Protein AF-M4DZM8-F1 (afdb_monomer_lite)

Radius of gyration: 40.43 Å; chains: 1; bounding box: 81×50×129 Å

Organism: Brassica campestris (NCBI:txid3711)

Foldseek 3Di:
DDDDPPDPDPPPDDPPPPPPCPPVNVVVVVVVVVVVVVVVVPPPDDDPPPPDDDDDDDDDDDDDDDDDDDDDDDDDDDPPPVPVVVVVVVVVVVVVVVVVVVVVVVVVVVVVVVVVVVVVVVVVVVVVVVVVVVVVVVVVVVVVVVVVVVVVVVVVVVVVVVVVVVVVVVVVVD

pLDDT: mean 73.98, std 23.17, range [33.47, 98.69]

Structure (mmCIF, N/CA/C/O backbone):
data_AF-M4DZM8-F1
#
_entry.id   AF-M4DZM8-F1
#
loop_
_atom_site.group_PDB
_atom_site.id
_atom_site.type_symbol
_atom_site.label_atom_id
_atom_site.label_alt_id
_atom_site.label_comp_id
_atom_site.label_asym_id
_atom_site.label_entity_id
_atom_site.label_seq_id
_atom_site.pdbx_PDB_ins_code
_atom_site.Cartn_x
_atom_site.Cartn_y
_atom_site.Cartn_z
_atom_site.occupancy
_atom_site.B_iso_or_equiv
_atom_site.auth_seq_id
_atom_site.auth_comp_id
_atom_site.auth_asym_id
_atom_site.auth_atom_id
_atom_site.pdbx_PDB_model_num
ATOM 1 N N . MET A 1 1 ? -20.071 36.847 35.115 1.00 39.41 1 MET A N 1
ATOM 2 C CA . MET A 1 1 ? -19.251 37.326 33.981 1.00 39.41 1 MET A CA 1
ATOM 3 C C . MET A 1 1 ? -19.107 36.186 32.987 1.00 39.41 1 MET A C 1
ATOM 5 O O . MET A 1 1 ? -18.785 35.084 33.404 1.00 39.41 1 MET A O 1
ATOM 9 N N . ARG A 1 2 ? -19.440 36.438 31.716 1.00 47.62 2 ARG A N 1
ATOM 10 C CA . ARG A 1 2 ? -19.266 35.512 30.587 1.00 47.62 2 ARG A CA 1
ATOM 11 C C . ARG A 1 2 ? -17.783 35.251 30.331 1.00 47.62 2 ARG A C 1
ATOM 13 O O . ARG A 1 2 ? -17.034 36.219 30.277 1.00 47.62 2 ARG A O 1
ATOM 20 N N . ILE A 1 3 ? -17.442 34.009 29.998 1.00 44.50 3 ILE A N 1
ATOM 21 C CA . ILE A 1 3 ? -16.636 33.721 28.805 1.00 44.50 3 ILE A CA 1
ATOM 22 C C . ILE A 1 3 ? -17.020 32.340 28.271 1.00 44.50 3 ILE A C 1
ATOM 24 O O . ILE A 1 3 ? -16.652 31.305 28.812 1.00 44.50 3 ILE A O 1
ATOM 28 N N . VAL A 1 4 ? -17.829 32.377 27.214 1.00 56.09 4 VAL A N 1
ATOM 29 C CA . VAL A 1 4 ? -17.946 31.316 26.218 1.00 56.09 4 VAL A CA 1
ATOM 30 C C . VAL A 1 4 ? -16.683 31.422 25.367 1.00 56.09 4 VAL A C 1
ATOM 32 O O . VAL A 1 4 ? -16.453 32.465 24.760 1.00 56.09 4 VAL A O 1
ATOM 35 N N . LEU A 1 5 ? -15.869 30.371 25.342 1.00 51.47 5 LEU A N 1
ATOM 36 C CA . LEU A 1 5 ? -14.841 30.162 24.323 1.00 51.47 5 LEU A CA 1
ATOM 37 C C . LEU A 1 5 ? -15.090 28.788 23.707 1.00 51.47 5 LEU A C 1
ATOM 39 O O . LEU A 1 5 ? -14.365 27.822 23.924 1.00 51.47 5 LEU A O 1
ATOM 43 N N . GLU A 1 6 ? -16.191 28.714 22.966 1.00 53.41 6 GLU A N 1
ATOM 44 C CA . GLU A 1 6 ? -16.414 27.668 21.981 1.00 53.41 6 GLU A CA 1
ATOM 45 C C . GLU A 1 6 ? -15.402 27.915 20.857 1.00 53.41 6 GLU A C 1
ATOM 47 O O . GLU A 1 6 ? -15.494 28.884 20.104 1.00 53.41 6 GLU A O 1
ATOM 52 N N . SER A 1 7 ? -14.351 27.100 20.829 1.00 50.00 7 SER A N 1
ATOM 53 C CA . SER A 1 7 ? -13.383 27.120 19.736 1.00 50.00 7 SER A CA 1
ATOM 54 C C . SER A 1 7 ? -14.024 26.387 18.557 1.00 50.00 7 SER A C 1
ATOM 56 O O . SER A 1 7 ? -14.411 25.230 18.738 1.00 50.00 7 SER A O 1
ATOM 58 N N . PRO A 1 8 ? -14.162 27.000 17.367 1.00 55.56 8 PRO A N 1
ATOM 59 C CA . PRO A 1 8 ? -14.701 26.303 16.209 1.00 55.56 8 PRO A CA 1
ATOM 60 C C . PRO A 1 8 ? -13.800 25.109 15.898 1.00 55.56 8 PRO A C 1
ATOM 62 O O . PRO A 1 8 ? -12.588 25.274 15.740 1.00 55.56 8 PRO A O 1
ATOM 65 N N . CYS A 1 9 ? -14.374 23.906 15.822 1.00 49.12 9 CYS A N 1
ATOM 66 C CA . CYS A 1 9 ? -13.653 22.749 15.305 1.00 49.12 9 CYS A CA 1
ATOM 67 C C . CYS A 1 9 ? -13.040 23.119 13.943 1.00 49.12 9 CYS A C 1
ATOM 69 O O . CYS A 1 9 ? -13.743 23.704 13.109 1.00 49.12 9 CYS A O 1
ATOM 71 N N . PRO A 1 10 ? -11.756 22.806 13.691 1.00 46.62 10 PRO A N 1
ATOM 72 C CA . PRO A 1 10 ? -11.166 23.066 12.390 1.00 46.62 10 PRO A CA 1
ATOM 73 C C . PRO A 1 10 ? -11.984 22.338 11.312 1.00 46.62 10 PRO A C 1
ATOM 75 O O . PRO A 1 10 ? -12.426 21.206 11.547 1.00 46.62 10 PRO A O 1
ATOM 78 N N . PRO A 1 11 ? -12.207 22.955 10.135 1.00 47.94 11 PRO A N 1
ATOM 79 C CA . PRO A 1 11 ? -12.886 22.287 9.038 1.00 47.94 11 PRO A CA 1
ATOM 80 C C . PRO A 1 11 ? -12.162 20.976 8.743 1.00 47.94 11 PRO A C 1
ATOM 82 O O . PRO A 1 11 ? -10.936 20.957 8.632 1.00 47.94 11 PRO A O 1
ATOM 85 N N . SER A 1 12 ? -12.919 19.886 8.628 1.00 51.88 12 SER A N 1
ATOM 86 C CA . SER A 1 12 ? -12.436 18.596 8.135 1.00 51.88 12 SER A CA 1
ATOM 87 C C . SER A 1 12 ? -11.880 18.791 6.718 1.00 51.88 12 SER A C 1
ATOM 89 O O . SER A 1 12 ? -12.596 18.691 5.723 1.00 51.88 12 SER A O 1
ATOM 91 N N . TYR A 1 13 ? -10.598 19.143 6.627 1.00 44.16 13 TYR A N 1
ATOM 92 C CA . TYR A 1 13 ? -9.882 19.226 5.366 1.00 44.16 13 TYR A CA 1
ATOM 93 C C . TYR A 1 13 ? -9.652 17.801 4.866 1.00 44.16 13 TYR A C 1
ATOM 95 O O . TYR A 1 13 ? -9.043 16.973 5.540 1.00 44.16 13 TYR A O 1
ATOM 103 N N . TYR A 1 14 ? -10.191 17.546 3.674 1.00 44.59 14 TYR A N 1
ATOM 104 C CA . TYR A 1 14 ? -10.171 16.286 2.938 1.00 44.59 14 TYR A CA 1
ATOM 105 C C . TYR A 1 14 ? -10.949 15.136 3.584 1.00 44.59 14 TYR A C 1
ATOM 107 O O . TYR A 1 14 ? -10.444 14.034 3.793 1.00 44.59 14 TYR A O 1
ATOM 115 N N . ARG A 1 15 ? -12.271 15.325 3.694 1.00 38.34 15 ARG A N 1
ATOM 116 C CA . ARG A 1 15 ? -13.180 14.265 3.241 1.00 38.34 15 ARG A CA 1
ATOM 117 C C . ARG A 1 15 ? -12.819 14.008 1.776 1.00 38.34 15 ARG A C 1
ATOM 119 O O . ARG A 1 15 ? -13.280 14.734 0.896 1.00 38.34 15 ARG A O 1
ATOM 126 N N . ILE A 1 16 ? -11.921 13.052 1.521 1.00 43.03 16 ILE A N 1
ATOM 127 C CA . ILE A 1 16 ? -11.714 12.527 0.174 1.00 43.03 16 ILE A CA 1
ATOM 128 C C . ILE A 1 16 ? -13.112 12.149 -0.281 1.00 43.03 16 ILE A C 1
ATOM 130 O O . ILE A 1 16 ? -13.795 11.342 0.354 1.00 43.03 16 ILE A O 1
ATOM 134 N N . SER A 1 17 ? -13.584 12.877 -1.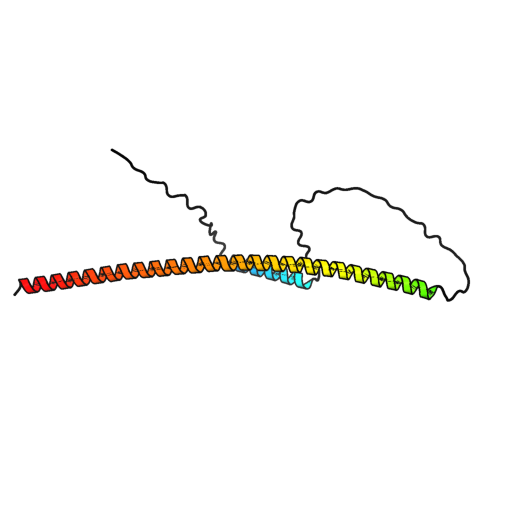285 1.00 44.16 17 SER A N 1
ATOM 135 C CA . SER A 1 17 ? -14.837 12.604 -1.946 1.00 44.16 17 SER A CA 1
ATOM 136 C C . SER A 1 17 ? -14.695 11.198 -2.502 1.00 44.16 17 SER A C 1
ATOM 138 O O . SER A 1 17 ? -14.133 11.004 -3.578 1.00 44.16 17 SER A O 1
ATOM 140 N N . ASN A 1 18 ? -15.149 10.212 -1.729 1.00 48.16 18 ASN A N 1
ATOM 141 C CA . ASN A 1 18 ? -15.465 8.883 -2.214 1.00 48.16 18 ASN A CA 1
ATOM 142 C C . ASN A 1 18 ? -16.654 9.071 -3.154 1.00 48.16 18 ASN A C 1
ATOM 144 O O . ASN A 1 18 ? -17.798 8.759 -2.823 1.00 48.16 18 ASN A O 1
ATOM 148 N N . LYS A 1 19 ? -16.393 9.659 -4.327 1.00 50.44 19 LYS A N 1
ATOM 149 C CA . LYS A 1 19 ? -17.251 9.442 -5.475 1.00 50.44 19 LYS A CA 1
ATOM 150 C C . LYS A 1 19 ? -17.300 7.926 -5.671 1.00 50.44 19 LYS A C 1
ATOM 152 O O . LYS A 1 19 ? -16.264 7.274 -5.521 1.00 50.44 19 LYS A O 1
ATOM 157 N N . PRO A 1 20 ? -18.474 7.362 -5.971 1.00 47.78 20 PRO A N 1
ATOM 158 C CA . PRO A 1 20 ? -18.679 5.928 -6.057 1.00 47.78 20 PRO A CA 1
ATOM 159 C C . PRO A 1 20 ? -18.119 5.417 -7.386 1.00 47.78 20 PRO A C 1
ATOM 161 O O . PRO A 1 20 ? -18.843 4.880 -8.216 1.00 47.78 20 PRO A O 1
ATOM 164 N N . TYR A 1 21 ? -16.824 5.600 -7.626 1.00 56.56 21 TYR A N 1
ATOM 165 C CA . TYR A 1 21 ? -16.133 4.749 -8.573 1.00 56.56 21 TYR A CA 1
ATOM 166 C C . TYR A 1 21 ? -15.973 3.428 -7.837 1.00 56.56 21 TYR A C 1
ATOM 168 O O . TYR A 1 21 ? -15.088 3.270 -6.998 1.00 56.56 21 TYR A O 1
ATOM 176 N N . GLY A 1 22 ? -16.950 2.538 -8.040 1.00 63.06 22 GLY A N 1
ATOM 177 C CA . GLY A 1 22 ? -16.950 1.209 -7.446 1.00 63.06 22 GLY A CA 1
ATOM 178 C C . GLY A 1 22 ? -15.596 0.553 -7.676 1.00 63.06 22 GLY A C 1
ATOM 179 O O . GLY A 1 22 ? -14.962 0.784 -8.706 1.00 63.06 22 GLY A O 1
ATOM 180 N N . PHE A 1 23 ? -15.144 -0.243 -6.713 1.00 70.06 23 PHE A N 1
ATOM 181 C CA . PHE A 1 23 ? -13.883 -0.976 -6.805 1.00 70.06 23 PHE A CA 1
ATOM 182 C C . PHE A 1 23 ? -13.741 -1.699 -8.159 1.00 70.06 23 PHE A C 1
ATOM 184 O O . PHE A 1 23 ? -12.673 -1.679 -8.761 1.00 70.06 23 PHE A O 1
ATOM 191 N N . ASP A 1 24 ? -14.853 -2.189 -8.708 1.00 74.31 24 ASP A N 1
ATOM 192 C CA . ASP A 1 24 ? -14.937 -2.804 -10.035 1.00 74.31 24 ASP A CA 1
ATOM 193 C C . ASP A 1 24 ? -14.581 -1.858 -11.192 1.00 74.31 24 ASP A C 1
ATOM 195 O O . ASP A 1 24 ? -13.966 -2.285 -12.164 1.00 74.31 24 ASP A O 1
ATOM 199 N N . SER A 1 25 ? -14.904 -0.566 -11.091 1.00 72.50 25 SER A N 1
ATOM 200 C CA . SER A 1 25 ? -14.507 0.458 -12.066 1.00 72.50 25 SER A CA 1
ATOM 201 C C . SER A 1 25 ? -12.997 0.676 -12.051 1.00 72.50 25 SER A C 1
ATOM 203 O O . SER A 1 25 ? -12.389 0.752 -13.114 1.00 72.50 25 SER A O 1
ATOM 205 N N . LEU A 1 26 ? -12.386 0.723 -10.863 1.00 76.75 26 LEU A N 1
ATOM 206 C CA . LEU A 1 26 ? -10.936 0.876 -10.712 1.00 76.75 26 LEU A CA 1
ATOM 207 C C 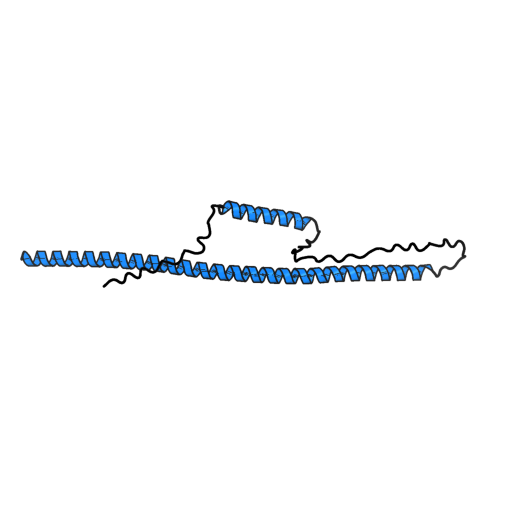. LEU A 1 26 ? -10.195 -0.376 -11.200 1.00 76.75 26 LEU A C 1
ATOM 209 O O . LEU A 1 26 ? -9.214 -0.287 -11.934 1.00 76.75 26 LEU A O 1
ATOM 213 N N . VAL A 1 27 ? -10.697 -1.558 -10.840 1.00 76.31 27 VAL A N 1
ATOM 214 C CA . VAL A 1 27 ? -10.166 -2.844 -11.305 1.00 76.31 27 VAL A CA 1
ATOM 215 C C . VAL A 1 27 ? -10.329 -2.980 -12.821 1.00 76.31 27 VAL A C 1
ATOM 217 O O . VAL A 1 27 ? -9.418 -3.459 -13.496 1.00 76.31 27 VAL A O 1
ATOM 220 N N . SER A 1 28 ? -11.449 -2.528 -13.387 1.00 74.19 28 SER A N 1
ATOM 221 C CA . SER A 1 28 ? -11.674 -2.512 -14.836 1.00 74.19 28 SER A CA 1
ATOM 222 C C . SER A 1 28 ? -10.744 -1.529 -15.550 1.00 74.19 28 SER A C 1
ATOM 224 O O . SER A 1 28 ? -10.214 -1.859 -16.609 1.00 74.19 28 SER A O 1
ATOM 226 N N . GLU A 1 29 ? -10.493 -0.355 -14.974 1.00 83.38 29 GLU A N 1
ATOM 227 C CA . GLU A 1 29 ? -9.546 0.629 -15.505 1.00 83.38 29 GLU A CA 1
ATOM 228 C C . GLU A 1 29 ? -8.109 0.090 -15.481 1.00 83.38 29 GLU A C 1
ATOM 230 O O . GLU A 1 29 ? -7.425 0.120 -16.503 1.00 83.38 29 GLU A O 1
ATOM 235 N N . MET A 1 30 ? -7.687 -0.528 -14.372 1.00 82.25 30 MET A N 1
ATOM 236 C CA . MET A 1 30 ? -6.380 -1.188 -14.265 1.00 82.25 30 MET A CA 1
ATOM 237 C C . MET A 1 30 ? -6.229 -2.334 -15.271 1.00 82.25 30 MET A C 1
ATOM 239 O O . MET A 1 30 ? -5.218 -2.423 -15.965 1.00 82.25 30 MET A O 1
ATOM 243 N N . ASN A 1 31 ? -7.242 -3.192 -15.403 1.00 72.81 31 ASN A N 1
ATOM 244 C CA . ASN A 1 31 ? -7.220 -4.290 -16.370 1.00 72.81 31 ASN A CA 1
ATOM 245 C C . ASN A 1 31 ? -7.231 -3.791 -17.822 1.00 72.81 31 ASN A C 1
ATOM 247 O O . ASN A 1 31 ? -6.613 -4.412 -18.688 1.00 72.81 31 ASN A O 1
ATOM 251 N N . SER A 1 32 ? -7.909 -2.675 -18.098 1.00 76.38 32 SER A N 1
ATOM 252 C CA . SER A 1 32 ? -7.873 -2.000 -19.399 1.00 76.38 32 SER A CA 1
ATOM 253 C C . SER A 1 32 ? -6.468 -1.468 -19.704 1.00 76.38 32 SER A C 1
ATOM 255 O O . SER A 1 32 ? -5.932 -1.713 -20.785 1.00 76.38 32 SER A O 1
ATOM 257 N N . LEU A 1 33 ? -5.816 -0.843 -18.719 1.00 76.12 33 LEU A N 1
ATOM 258 C CA . LEU A 1 33 ? -4.450 -0.336 -18.848 1.00 76.12 33 LEU A CA 1
ATOM 259 C C . LEU A 1 33 ? -3.442 -1.466 -19.121 1.00 76.12 33 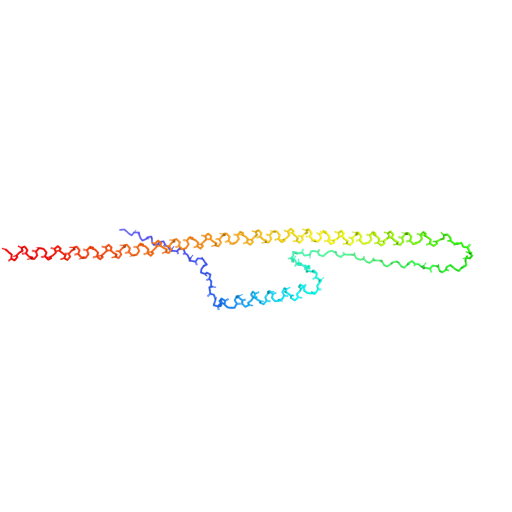LEU A C 1
ATOM 261 O O . LEU A 1 33 ? -2.618 -1.354 -20.026 1.00 76.12 33 LEU A O 1
ATOM 265 N N . VAL A 1 34 ? -3.554 -2.589 -18.403 1.00 74.62 34 VAL A N 1
ATOM 266 C CA . VAL A 1 34 ? -2.715 -3.786 -18.599 1.00 74.62 34 VAL A CA 1
ATOM 267 C C . VAL A 1 34 ? -2.900 -4.381 -19.996 1.00 74.62 34 VAL A C 1
ATOM 269 O O . VAL A 1 34 ? -1.921 -4.736 -20.651 1.00 74.62 34 VAL A O 1
ATOM 272 N N . LYS A 1 35 ? -4.142 -4.473 -20.489 1.00 73.31 35 LYS A N 1
ATOM 273 C CA . LYS A 1 35 ? -4.422 -4.967 -21.847 1.00 73.31 35 LYS A CA 1
ATOM 274 C C . LYS A 1 35 ? -3.817 -4.063 -22.913 1.00 73.31 35 LYS A C 1
ATOM 276 O O . LYS A 1 35 ? -3.227 -4.577 -23.859 1.00 73.31 35 LYS A O 1
ATOM 281 N N . ASN A 1 36 ? -3.913 -2.749 -22.731 1.00 69.06 36 ASN A N 1
ATOM 282 C CA . ASN A 1 36 ? -3.305 -1.788 -23.640 1.00 69.06 36 ASN A CA 1
ATOM 283 C C . ASN A 1 36 ? -1.780 -1.944 -23.640 1.00 69.06 36 ASN A C 1
ATOM 285 O O . ASN A 1 36 ? -1.208 -2.169 -24.700 1.00 69.06 36 ASN A O 1
ATOM 289 N N . LEU A 1 37 ? -1.131 -1.982 -22.471 1.00 64.12 37 LEU A N 1
ATOM 290 C CA . LEU A 1 37 ? 0.315 -2.234 -22.352 1.00 64.12 37 LEU A CA 1
ATOM 291 C C . LEU A 1 37 ? 0.757 -3.549 -23.021 1.00 64.12 37 LEU A C 1
ATOM 293 O O . LEU A 1 37 ? 1.808 -3.600 -23.656 1.00 64.12 37 LEU A O 1
ATOM 297 N N . ASN A 1 38 ? -0.071 -4.594 -22.962 1.00 59.28 38 ASN A N 1
ATOM 298 C CA . ASN A 1 38 ? 0.218 -5.883 -23.594 1.00 59.28 38 ASN A CA 1
ATOM 299 C C . ASN A 1 38 ? 0.088 -5.861 -25.135 1.00 59.28 38 AS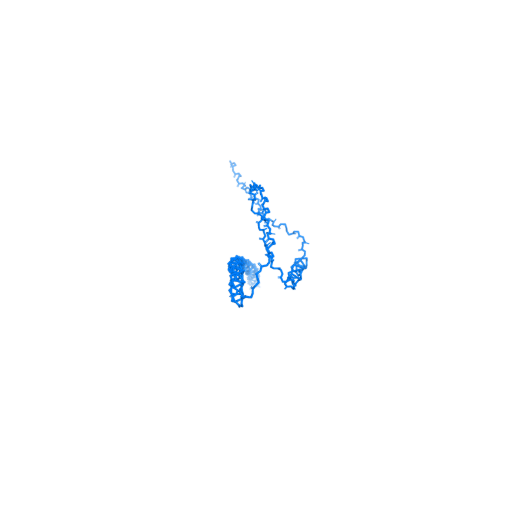N A C 1
ATOM 301 O O . ASN A 1 38 ? 0.737 -6.649 -25.821 1.00 59.28 38 ASN A O 1
ATOM 305 N N . ILE A 1 39 ? -0.727 -4.963 -25.701 1.00 57.22 39 ILE A N 1
ATOM 306 C CA . ILE A 1 39 ? -0.774 -4.716 -27.155 1.00 57.22 39 ILE A CA 1
ATOM 307 C C . ILE A 1 39 ? 0.515 -4.020 -27.601 1.00 57.22 39 ILE A C 1
ATOM 309 O O . ILE A 1 39 ? 1.071 -4.345 -28.648 1.00 57.22 39 ILE A O 1
ATOM 313 N N . PHE A 1 40 ? 1.040 -3.119 -26.777 1.00 50.56 40 PHE A N 1
ATOM 314 C CA . PHE A 1 40 ? 2.255 -2.385 -27.100 1.00 50.56 40 PHE A CA 1
ATOM 315 C C . PHE A 1 40 ? 3.534 -3.214 -26.947 1.00 50.56 40 PHE A C 1
ATOM 317 O O . PHE A 1 40 ? 4.436 -3.090 -27.771 1.00 50.56 40 PHE A O 1
ATOM 324 N N . SER A 1 41 ? 3.572 -4.152 -25.994 1.00 51.34 41 SER A N 1
ATOM 325 C CA . SER A 1 41 ? 4.675 -5.116 -25.858 1.00 51.34 41 SER A CA 1
ATOM 326 C C . SER A 1 41 ? 4.848 -6.031 -27.082 1.00 51.34 41 SER A C 1
ATOM 328 O O . SER A 1 41 ? 5.917 -6.613 -27.249 1.00 51.34 41 SER A O 1
ATOM 330 N N . LYS A 1 42 ? 3.824 -6.178 -27.937 1.00 54.44 42 LYS A N 1
ATOM 331 C CA . LYS A 1 42 ? 3.873 -7.017 -29.149 1.00 54.44 42 LYS A CA 1
ATOM 332 C C . LYS A 1 42 ? 4.384 -6.291 -30.396 1.00 54.44 42 LYS A C 1
ATOM 334 O O . LYS A 1 42 ? 4.716 -6.957 -31.370 1.00 54.44 42 LYS A O 1
ATOM 339 N N . ASN A 1 43 ? 4.473 -4.960 -30.373 1.00 50.22 43 ASN A N 1
ATOM 340 C CA . ASN A 1 43 ? 4.758 -4.164 -31.571 1.00 50.22 43 ASN A CA 1
ATOM 341 C C . ASN A 1 43 ? 6.210 -3.673 -31.683 1.00 50.22 43 ASN A C 1
ATOM 343 O O . ASN A 1 43 ? 6.505 -2.920 -32.607 1.00 50.22 43 ASN A O 1
ATOM 347 N N . GLY A 1 44 ? 7.113 -4.089 -30.786 1.00 48.38 44 GLY A N 1
ATOM 348 C CA . GLY A 1 44 ? 8.566 -3.887 -30.915 1.00 48.38 44 GLY A CA 1
ATOM 349 C C . GLY A 1 44 ? 9.047 -2.433 -31.014 1.00 48.38 44 GLY A C 1
ATOM 350 O O . GLY A 1 44 ? 10.229 -2.204 -31.238 1.00 48.38 44 GLY A O 1
ATOM 351 N N . ARG A 1 45 ? 8.161 -1.444 -30.862 1.00 53.28 45 ARG A N 1
ATOM 352 C CA . ARG A 1 45 ? 8.512 -0.025 -30.847 1.00 53.28 45 ARG A CA 1
ATOM 353 C C . ARG A 1 45 ? 8.519 0.427 -29.396 1.00 53.28 45 ARG A C 1
ATOM 355 O O . ARG A 1 45 ? 7.459 0.496 -28.775 1.00 53.28 45 ARG A O 1
ATOM 362 N N . GLY A 1 46 ? 9.719 0.666 -28.870 1.00 47.47 46 GLY A N 1
ATOM 363 C CA . GLY A 1 46 ? 9.922 1.290 -27.567 1.00 47.47 46 GLY A CA 1
ATOM 364 C C . GLY A 1 46 ? 9.128 2.591 -27.471 1.00 47.47 46 GLY A C 1
ATOM 365 O O . GLY A 1 46 ? 8.971 3.326 -28.450 1.00 47.47 46 GLY A O 1
ATOM 366 N N . PHE A 1 47 ? 8.553 2.844 -26.302 1.00 48.81 47 PHE A N 1
ATOM 367 C CA . PHE A 1 47 ? 7.842 4.086 -26.058 1.00 48.81 47 PHE A CA 1
ATOM 368 C C . PHE A 1 47 ? 8.821 5.170 -25.641 1.00 48.81 47 PHE A C 1
ATOM 370 O O . PHE A 1 47 ? 9.347 5.132 -24.535 1.00 48.81 47 PHE A O 1
ATOM 377 N N . VAL A 1 48 ? 8.940 6.217 -26.452 1.00 50.22 48 VAL A N 1
ATOM 378 C CA . VAL A 1 48 ? 9.424 7.503 -25.948 1.00 50.22 48 VAL A CA 1
ATOM 379 C C . VAL A 1 48 ? 8.306 8.134 -25.115 1.00 50.22 48 VAL A C 1
ATOM 381 O O . VAL A 1 48 ? 7.380 8.756 -25.640 1.00 50.22 48 VAL A O 1
ATOM 384 N N . MET A 1 49 ? 8.377 7.961 -23.797 1.00 42.81 49 MET A N 1
ATOM 385 C CA . MET A 1 49 ? 7.570 8.705 -22.831 1.00 42.81 49 MET A CA 1
ATOM 386 C C . MET A 1 49 ? 8.080 10.152 -22.792 1.00 42.81 49 MET A C 1
ATOM 388 O O . MET A 1 49 ? 8.925 10.498 -21.969 1.00 42.81 49 MET A O 1
ATOM 392 N N . ARG A 1 50 ? 7.592 11.017 -23.691 1.00 47.41 50 ARG A N 1
ATOM 393 C CA . ARG A 1 50 ? 7.859 12.458 -23.582 1.00 47.41 50 ARG A CA 1
ATOM 394 C C . ARG A 1 50 ? 7.065 13.012 -22.404 1.00 47.41 50 ARG A C 1
ATOM 396 O O . ARG A 1 50 ? 5.874 13.295 -22.519 1.00 47.41 50 ARG A O 1
ATOM 403 N N . VAL A 1 51 ? 7.729 13.151 -21.263 1.00 43.44 51 VAL A N 1
ATOM 404 C CA . VAL A 1 51 ? 7.266 14.027 -20.188 1.00 43.44 51 VAL A CA 1
ATOM 405 C C . VAL A 1 51 ? 7.375 15.446 -20.740 1.00 43.44 51 VAL A C 1
ATOM 407 O O . VAL A 1 51 ? 8.472 15.902 -21.041 1.00 43.44 51 VAL A O 1
ATOM 410 N N . SER A 1 52 ? 6.239 16.105 -20.973 1.00 47.03 52 SER A N 1
ATOM 411 C CA . SER A 1 52 ? 6.214 17.488 -21.444 1.00 47.03 52 SER A CA 1
ATOM 412 C C . SER A 1 52 ? 6.733 18.401 -20.337 1.00 47.03 52 SER A C 1
ATOM 414 O O . SER A 1 52 ? 5.971 18.839 -19.474 1.00 47.03 52 SER A O 1
ATOM 416 N N . GLU A 1 53 ? 8.030 18.665 -20.365 1.00 44.03 53 GLU A N 1
ATOM 417 C CA . GLU A 1 53 ? 8.625 19.831 -19.739 1.00 44.03 53 GLU A CA 1
ATOM 418 C C . GLU A 1 53 ? 8.963 20.808 -20.876 1.00 44.03 53 GLU A C 1
ATOM 420 O O . GLU A 1 53 ? 9.550 20.430 -21.886 1.00 44.03 53 GLU A O 1
ATOM 425 N N . TYR A 1 54 ? 8.402 22.007 -20.751 1.00 48.31 54 TYR A N 1
ATOM 426 C CA . TYR A 1 54 ? 8.425 23.189 -21.621 1.00 48.31 54 TYR A CA 1
ATOM 427 C C . TYR A 1 54 ? 9.558 23.190 -22.667 1.00 48.31 54 TYR A C 1
ATOM 429 O O . TYR A 1 54 ? 10.728 23.341 -22.332 1.00 48.31 54 TYR A O 1
ATOM 437 N N . ALA A 1 55 ? 9.188 23.030 -23.940 1.00 45.91 55 ALA A N 1
ATOM 438 C CA . ALA A 1 55 ? 10.097 23.169 -25.069 1.00 45.91 55 ALA A CA 1
ATOM 439 C C . ALA A 1 55 ? 10.152 24.644 -25.488 1.00 45.91 55 ALA A C 1
ATOM 441 O O . ALA A 1 55 ? 9.187 25.161 -26.052 1.00 45.91 55 ALA A O 1
ATOM 442 N N . GLU A 1 56 ? 11.271 25.309 -25.211 1.00 43.88 56 GLU A N 1
ATOM 443 C CA . GLU A 1 56 ? 11.674 26.495 -25.963 1.00 43.88 56 GLU A CA 1
ATOM 444 C C . GLU A 1 56 ? 12.261 26.010 -27.291 1.00 43.88 56 GLU A C 1
ATOM 446 O O . GLU A 1 56 ? 13.274 25.316 -27.346 1.00 43.88 56 GLU A O 1
ATOM 451 N N . THR A 1 57 ? 11.528 26.293 -28.361 1.00 45.31 57 THR A N 1
ATOM 452 C CA . THR A 1 57 ? 11.963 26.146 -29.744 1.00 45.31 57 THR A CA 1
ATOM 453 C C . THR A 1 57 ? 12.853 27.326 -30.107 1.00 45.31 57 THR A C 1
ATOM 455 O O . THR A 1 57 ? 12.352 28.448 -30.127 1.00 45.31 57 THR A O 1
ATOM 458 N N . GLU A 1 58 ? 14.105 27.073 -30.478 1.00 39.75 58 GLU A N 1
ATOM 459 C CA . GLU A 1 58 ? 14.836 27.964 -31.380 1.00 39.75 58 GLU A CA 1
ATOM 460 C C . GLU A 1 58 ? 15.130 27.208 -32.679 1.00 39.75 58 GLU A C 1
ATOM 462 O O . GLU A 1 58 ? 15.732 26.134 -32.697 1.00 39.75 58 GLU A O 1
ATOM 467 N N . SER A 1 59 ? 14.548 27.752 -33.741 1.00 43.19 59 SER A N 1
ATOM 468 C CA . SER A 1 59 ? 14.773 27.461 -35.151 1.00 43.19 59 SER A CA 1
ATOM 469 C C . SER A 1 59 ? 16.056 28.124 -35.640 1.00 43.19 59 SER A C 1
ATOM 471 O O . SER A 1 59 ? 16.365 29.193 -35.136 1.00 43.19 59 SER A O 1
ATOM 473 N N . GLU A 1 60 ? 16.688 27.557 -36.669 1.00 40.38 60 GLU A N 1
ATOM 474 C CA . GLU A 1 60 ? 17.322 28.233 -37.827 1.00 40.38 60 GLU A CA 1
ATOM 475 C C . GLU A 1 60 ? 17.933 27.113 -38.699 1.00 40.38 60 GLU A C 1
ATOM 477 O O . GLU A 1 60 ? 18.680 26.279 -38.197 1.00 40.38 60 GLU A O 1
ATOM 482 N N . GLU A 1 61 ? 17.339 26.785 -39.846 1.00 43.19 61 GLU A N 1
ATOM 483 C CA . GLU A 1 61 ? 17.518 27.362 -41.195 1.00 43.19 61 GLU A CA 1
ATOM 484 C C . GLU A 1 61 ? 18.498 26.540 -42.058 1.00 43.19 61 GLU A C 1
ATOM 486 O O . GLU A 1 61 ? 19.330 25.788 -41.560 1.00 43.19 61 GLU A O 1
ATOM 491 N N . GLU A 1 62 ? 18.218 26.574 -43.358 1.00 45.53 62 GLU A N 1
ATOM 492 C CA . GLU A 1 62 ? 18.566 25.638 -44.433 1.00 45.53 62 GLU A CA 1
ATOM 493 C C . GLU A 1 62 ? 20.029 25.731 -44.903 1.00 45.53 62 GLU A C 1
ATOM 495 O O . GLU A 1 62 ? 20.658 26.761 -44.707 1.00 45.53 62 GLU A O 1
ATOM 500 N N . GLU A 1 63 ? 20.534 24.698 -45.596 1.00 41.12 63 GLU A N 1
ATOM 501 C CA . GLU A 1 63 ? 21.247 24.868 -46.880 1.00 41.12 63 GLU A CA 1
ATOM 502 C C . GLU A 1 63 ? 21.452 23.510 -47.588 1.00 41.12 63 GLU A C 1
ATOM 504 O O . GLU A 1 63 ? 22.070 22.579 -47.066 1.00 41.12 63 GLU A O 1
ATOM 509 N N . GLU A 1 64 ? 20.862 23.395 -48.783 1.00 44.38 64 GLU A N 1
ATOM 510 C CA . GLU A 1 64 ? 21.181 22.399 -49.807 1.00 44.38 64 GLU A CA 1
ATOM 511 C C . GLU A 1 64 ? 22.549 22.731 -50.419 1.00 44.38 64 GLU A C 1
ATOM 513 O O . GLU A 1 64 ? 22.729 23.837 -50.920 1.00 44.38 64 GLU A O 1
ATOM 518 N N . GLU A 1 65 ? 23.463 21.762 -50.508 1.00 40.78 65 GLU A N 1
ATOM 519 C CA . GLU A 1 65 ? 24.471 21.766 -51.574 1.00 40.78 65 GLU A CA 1
ATOM 520 C C . GLU A 1 65 ? 24.523 20.387 -52.248 1.00 40.78 65 GLU A C 1
ATOM 522 O O . GLU A 1 65 ? 24.937 19.380 -51.670 1.00 40.78 65 GLU A O 1
ATOM 527 N N . GLU A 1 66 ? 24.044 20.350 -53.495 1.00 45.66 66 GLU A N 1
ATOM 528 C CA . GLU A 1 66 ? 24.287 19.278 -54.456 1.00 45.66 66 GLU A CA 1
ATOM 529 C C . GLU A 1 66 ? 25.770 19.283 -54.866 1.00 45.66 66 GLU A C 1
ATOM 531 O O . GLU A 1 66 ? 26.240 20.243 -55.479 1.00 45.66 66 GLU A O 1
ATOM 536 N N . GLU A 1 67 ? 26.498 18.186 -54.634 1.00 43.38 67 GLU A N 1
ATOM 537 C CA . GLU A 1 67 ? 27.778 17.955 -55.314 1.00 43.38 67 GLU A CA 1
ATOM 538 C C . GLU A 1 67 ? 27.589 17.107 -56.591 1.00 43.38 67 GLU A C 1
ATOM 540 O O . GLU A 1 67 ? 26.970 16.036 -56.559 1.00 43.38 67 GLU A O 1
ATOM 545 N N . PRO A 1 68 ? 28.136 17.543 -57.741 1.00 40.19 68 PRO A N 1
ATOM 546 C CA . PRO A 1 68 ? 27.917 16.904 -59.032 1.00 40.19 68 PRO A CA 1
ATOM 547 C C . PRO A 1 68 ? 28.766 15.635 -59.191 1.00 40.19 68 PRO A C 1
ATOM 549 O O . PRO A 1 68 ? 29.998 15.673 -59.226 1.00 40.19 68 PRO A O 1
ATOM 552 N N . CYS A 1 69 ? 28.116 14.485 -59.381 1.00 35.53 69 CYS A N 1
ATOM 553 C CA . CYS A 1 69 ? 28.810 13.236 -59.693 1.00 35.53 69 CYS A CA 1
ATOM 554 C C . CYS A 1 69 ? 29.335 13.260 -61.142 1.00 35.53 69 CYS A C 1
ATOM 556 O O . CYS A 1 69 ? 28.614 12.954 -62.095 1.00 35.53 69 CYS A O 1
ATOM 558 N N . HIS A 1 70 ? 30.610 13.613 -61.321 1.00 41.00 70 HIS A N 1
ATOM 559 C CA . HIS A 1 70 ? 31.308 13.478 -62.596 1.00 41.00 70 HIS A CA 1
ATOM 560 C C . HIS A 1 70 ? 31.427 12.000 -62.995 1.00 41.00 70 HIS A C 1
ATOM 562 O O . HIS A 1 70 ? 32.230 11.241 -62.456 1.00 41.00 70 HIS A O 1
ATOM 568 N N . ILE A 1 71 ? 30.636 11.601 -63.991 1.00 46.59 71 ILE A N 1
ATOM 569 C CA . ILE A 1 71 ? 30.809 10.354 -64.738 1.00 46.59 71 ILE A CA 1
ATOM 570 C C . ILE A 1 71 ? 32.191 10.400 -65.402 1.00 46.59 71 ILE A C 1
ATOM 572 O O . ILE A 1 71 ? 32.392 11.146 -66.362 1.00 46.59 71 ILE A O 1
ATOM 576 N N . CYS A 1 72 ? 33.142 9.606 -64.907 1.00 33.47 72 CYS A N 1
ATOM 577 C CA . CYS A 1 72 ? 34.430 9.415 -65.564 1.00 33.47 72 CYS A CA 1
ATOM 578 C C . CYS A 1 72 ? 34.410 8.094 -66.337 1.00 33.47 72 CYS A C 1
ATOM 580 O O . CYS A 1 72 ? 34.497 7.004 -65.773 1.00 33.47 72 CYS A O 1
ATOM 582 N N . THR A 1 73 ? 34.250 8.213 -67.652 1.00 48.22 73 THR A N 1
ATOM 583 C CA . THR A 1 73 ? 34.463 7.126 -68.603 1.00 48.22 73 THR A CA 1
ATOM 584 C C . THR A 1 73 ? 35.962 6.910 -68.809 1.00 48.22 73 THR A C 1
ATOM 586 O O . THR A 1 73 ? 36.702 7.860 -69.057 1.00 48.22 73 THR A O 1
ATOM 589 N N . SER A 1 74 ? 36.333 5.628 -68.845 1.00 56.16 74 SER A N 1
ATOM 590 C CA . SER A 1 74 ? 37.603 5.014 -69.269 1.00 56.16 74 SER A CA 1
ATOM 591 C C . SER A 1 74 ? 38.729 4.956 -68.235 1.00 56.16 74 SER A C 1
ATOM 593 O O . SER A 1 74 ? 39.264 5.987 -67.863 1.00 56.16 74 SER A O 1
ATOM 595 N N . CYS A 1 75 ? 39.075 3.724 -67.839 1.00 34.44 75 CYS A N 1
ATOM 596 C CA . CYS A 1 75 ? 40.400 3.134 -67.555 1.00 34.44 75 CYS A CA 1
ATOM 597 C C . CYS A 1 75 ? 40.113 1.625 -67.354 1.00 34.44 75 CYS A C 1
ATOM 599 O O . CYS A 1 75 ? 39.227 1.292 -66.576 1.00 34.44 75 CYS A O 1
ATOM 601 N N . ASN A 1 76 ? 40.501 0.734 -68.270 1.00 37.34 76 ASN A N 1
ATOM 602 C CA . ASN A 1 76 ? 41.768 -0.014 -68.302 1.00 37.34 76 ASN A CA 1
ATOM 603 C C . ASN A 1 76 ? 42.041 -0.841 -67.033 1.00 37.34 76 ASN A C 1
ATOM 605 O O . ASN A 1 76 ? 41.803 -0.386 -65.922 1.00 37.34 76 ASN A O 1
ATOM 609 N N . ASP A 1 77 ? 42.495 -2.071 -67.269 1.00 46.50 77 ASP A N 1
ATOM 610 C CA . ASP A 1 77 ? 42.636 -3.181 -66.327 1.00 46.50 77 ASP A CA 1
ATOM 611 C C . ASP A 1 77 ? 43.519 -2.842 -65.113 1.00 46.50 77 ASP A C 1
ATOM 613 O O . ASP A 1 77 ? 44.731 -2.734 -65.257 1.00 46.50 77 ASP A O 1
ATOM 617 N N . ASP A 1 78 ? 42.923 -2.742 -63.921 1.00 45.00 78 ASP A N 1
ATOM 618 C CA . ASP A 1 78 ? 43.629 -2.733 -62.634 1.00 45.00 78 ASP A CA 1
ATOM 619 C C . ASP A 1 78 ? 42.780 -3.491 -61.592 1.00 45.00 78 ASP A C 1
ATOM 621 O O . ASP A 1 78 ? 41.820 -2.968 -61.020 1.00 45.00 78 ASP A O 1
ATOM 625 N N . ASP A 1 79 ? 43.136 -4.756 -61.349 1.00 55.47 79 ASP A N 1
ATOM 626 C CA . ASP A 1 79 ? 42.469 -5.693 -60.425 1.00 55.47 79 ASP A CA 1
ATOM 627 C C . ASP A 1 79 ? 42.628 -5.335 -58.920 1.00 55.47 79 ASP A C 1
ATOM 629 O O . ASP A 1 79 ? 42.112 -6.040 -58.052 1.00 55.47 79 ASP A O 1
ATOM 633 N N . ASP A 1 80 ? 43.281 -4.218 -58.575 1.00 56.03 80 ASP A N 1
ATOM 634 C CA . ASP A 1 80 ? 43.668 -3.880 -57.190 1.00 56.03 80 ASP A CA 1
ATOM 635 C C . ASP A 1 80 ? 42.787 -2.816 -56.492 1.00 56.03 80 ASP A C 1
ATOM 637 O O . ASP A 1 80 ? 42.987 -2.519 -55.312 1.00 56.03 80 ASP A O 1
ATOM 641 N N . LEU A 1 81 ? 41.766 -2.257 -57.157 1.00 53.44 81 LEU A N 1
ATOM 642 C CA . LEU A 1 81 ? 40.876 -1.236 -56.563 1.00 53.44 81 LEU A CA 1
ATOM 643 C C . LEU A 1 81 ? 39.669 -1.831 -55.800 1.00 53.44 81 LEU A C 1
ATOM 645 O O . LEU A 1 81 ? 39.079 -1.192 -54.925 1.00 53.44 81 LEU A O 1
ATOM 649 N N . TYR A 1 82 ? 39.316 -3.084 -56.092 1.00 56.53 82 TYR A N 1
ATOM 650 C CA . TYR A 1 82 ? 38.170 -3.794 -55.508 1.00 56.53 82 TYR A CA 1
ATOM 651 C C . TYR A 1 82 ? 38.295 -4.140 -54.001 1.00 56.53 82 TYR A C 1
ATOM 653 O O . TYR A 1 82 ? 37.287 -4.068 -53.289 1.00 56.53 82 TYR A O 1
ATOM 661 N N . PRO A 1 83 ? 39.482 -4.488 -53.454 1.00 57.75 83 PRO A N 1
ATOM 662 C CA . PRO A 1 83 ? 39.627 -4.838 -52.037 1.00 57.75 83 PRO A CA 1
ATOM 663 C C . PRO A 1 83 ? 39.471 -3.644 -51.085 1.00 57.75 83 PRO A C 1
ATOM 665 O O . PRO A 1 83 ? 38.897 -3.786 -50.008 1.00 57.75 83 PRO A O 1
ATOM 668 N N . MET A 1 84 ? 39.962 -2.462 -51.467 1.00 58.84 84 MET A N 1
ATOM 669 C CA . MET A 1 84 ? 40.022 -1.289 -50.583 1.00 58.84 84 MET A CA 1
ATOM 670 C C . MET A 1 84 ? 38.655 -0.615 -50.403 1.00 58.84 84 MET A C 1
ATOM 672 O O . MET A 1 84 ? 38.302 -0.216 -49.294 1.00 58.84 84 MET A O 1
ATOM 676 N N . ILE A 1 85 ? 37.843 -0.576 -51.464 1.00 61.81 85 ILE A N 1
ATOM 677 C CA . ILE A 1 85 ? 36.451 -0.105 -51.410 1.00 61.81 85 ILE A CA 1
ATOM 678 C C . ILE A 1 85 ? 35.609 -1.029 -50.508 1.00 61.81 85 ILE A C 1
ATOM 680 O O . ILE A 1 85 ? 34.841 -0.551 -49.676 1.00 61.81 85 ILE A O 1
ATOM 684 N N . ASN A 1 86 ? 35.813 -2.351 -50.586 1.00 66.25 86 ASN A N 1
ATOM 685 C CA . ASN A 1 86 ? 35.134 -3.331 -49.728 1.00 66.25 86 ASN A CA 1
ATOM 686 C C . ASN A 1 86 ? 35.503 -3.162 -48.240 1.00 66.25 86 ASN A C 1
ATOM 688 O O . ASN A 1 86 ? 34.621 -3.150 -47.383 1.00 66.25 86 ASN A O 1
ATOM 692 N N . VAL A 1 87 ? 36.788 -2.956 -47.930 1.00 74.12 87 VAL A N 1
ATOM 693 C CA . VAL A 1 87 ? 37.241 -2.713 -46.550 1.00 74.12 87 VAL A CA 1
ATOM 694 C C . VAL A 1 87 ? 36.647 -1.421 -45.986 1.00 74.12 87 VAL A C 1
ATOM 696 O O . VAL A 1 87 ? 36.134 -1.456 -44.873 1.00 74.12 87 VAL A O 1
ATOM 699 N N . ASN A 1 88 ? 36.623 -0.327 -46.753 1.00 76.06 88 ASN A N 1
ATOM 700 C CA . ASN A 1 88 ? 36.046 0.943 -46.298 1.00 76.06 88 ASN A CA 1
ATOM 701 C C . ASN A 1 88 ? 34.529 0.857 -46.063 1.00 76.06 88 ASN A C 1
ATOM 703 O O . ASN A 1 88 ? 34.021 1.366 -45.064 1.00 76.06 88 ASN A O 1
ATOM 707 N N . HIS A 1 89 ? 33.788 0.185 -46.951 1.00 79.69 89 HIS A N 1
ATOM 708 C CA . HIS A 1 89 ? 32.358 -0.053 -46.734 1.00 79.69 89 HIS A CA 1
ATOM 709 C C . HIS A 1 89 ? 32.106 -0.945 -45.521 1.00 79.69 89 HIS A C 1
ATOM 711 O O . HIS A 1 89 ? 31.192 -0.679 -44.745 1.00 79.69 89 HIS A O 1
ATOM 717 N N . LYS A 1 90 ? 32.931 -1.977 -45.321 1.00 85.19 90 LYS A N 1
ATOM 718 C CA . LYS A 1 90 ? 32.852 -2.831 -44.139 1.00 85.19 90 LYS A CA 1
ATOM 719 C C . LYS A 1 90 ? 33.102 -2.034 -42.856 1.00 85.19 90 LYS A C 1
ATOM 721 O O . LYS A 1 90 ? 32.331 -2.188 -41.916 1.00 85.19 90 LYS A O 1
ATOM 726 N N . THR A 1 91 ? 34.120 -1.173 -42.820 1.00 85.69 91 THR A N 1
ATOM 727 C CA . THR A 1 91 ? 34.407 -0.339 -41.641 1.00 85.69 91 THR A CA 1
ATOM 728 C C . THR A 1 91 ? 33.292 0.665 -41.359 1.00 85.69 91 THR A C 1
ATOM 730 O O . THR A 1 91 ? 32.936 0.847 -40.203 1.00 85.69 91 THR A O 1
ATOM 733 N N . LEU A 1 92 ? 32.689 1.256 -42.396 1.00 88.62 92 LEU A N 1
ATOM 734 C CA . LEU A 1 92 ? 31.530 2.150 -42.261 1.00 88.62 92 LEU A CA 1
ATOM 735 C C . LEU A 1 92 ? 30.308 1.432 -41.677 1.00 88.62 92 LEU A C 1
ATOM 737 O O . LEU A 1 92 ? 29.644 1.965 -40.795 1.00 88.62 92 LEU A O 1
ATOM 741 N N . ILE A 1 93 ? 30.024 0.212 -42.142 1.00 89.06 93 ILE A N 1
ATOM 742 C CA . ILE A 1 93 ? 28.927 -0.605 -41.604 1.00 89.06 93 ILE A CA 1
ATOM 743 C C . ILE A 1 93 ? 29.220 -1.009 -40.154 1.00 89.06 93 ILE A C 1
ATOM 745 O O . ILE A 1 93 ? 28.325 -0.961 -39.315 1.00 89.06 93 ILE A O 1
ATOM 749 N N . GLU A 1 94 ? 30.455 -1.406 -39.838 1.00 92.31 94 GLU A N 1
ATOM 750 C CA . GLU A 1 94 ? 30.850 -1.745 -38.465 1.00 92.31 94 GLU A CA 1
ATOM 751 C C . GLU A 1 94 ? 30.709 -0.542 -37.520 1.00 92.31 94 GLU A C 1
ATOM 753 O O . GLU A 1 94 ? 30.204 -0.700 -36.406 1.00 92.31 94 GLU A O 1
ATOM 758 N N . GLU A 1 95 ? 31.095 0.656 -37.960 1.00 93.25 95 GLU A N 1
ATOM 759 C CA . GLU A 1 95 ? 30.933 1.893 -37.194 1.00 93.25 95 GLU A CA 1
ATOM 760 C C . GLU A 1 95 ? 29.456 2.260 -36.999 1.00 93.25 95 GLU A C 1
ATOM 762 O O . GLU A 1 95 ? 29.047 2.530 -35.872 1.00 93.25 95 GLU A O 1
ATOM 767 N N . ASP A 1 96 ? 28.634 2.204 -38.052 1.00 94.25 96 ASP A N 1
ATOM 768 C CA . ASP A 1 96 ? 27.190 2.465 -37.968 1.00 94.25 96 ASP A CA 1
ATOM 769 C C . ASP A 1 96 ? 26.495 1.495 -37.002 1.00 94.25 96 ASP A C 1
ATOM 771 O O . ASP A 1 96 ? 25.773 1.917 -36.097 1.00 94.25 96 ASP A O 1
ATOM 775 N N . VAL A 1 97 ? 26.789 0.195 -37.109 1.00 95.06 97 VAL A N 1
ATOM 776 C CA . VAL A 1 97 ? 26.271 -0.814 -36.174 1.00 95.06 97 VAL A CA 1
ATOM 777 C C . VAL A 1 97 ? 26.721 -0.508 -34.746 1.00 95.06 97 VAL A C 1
ATOM 779 O O . VAL A 1 97 ? 25.913 -0.581 -33.822 1.00 95.06 97 VAL A O 1
ATOM 782 N N . THR A 1 98 ? 27.983 -0.131 -34.547 1.00 95.69 98 THR A N 1
ATOM 783 C CA . THR A 1 98 ? 28.512 0.203 -33.216 1.00 95.69 98 THR A CA 1
ATOM 784 C C . THR A 1 98 ? 27.836 1.447 -32.636 1.00 95.69 98 THR A C 1
ATOM 786 O O . THR A 1 98 ? 27.465 1.456 -31.462 1.00 95.69 98 THR A O 1
ATOM 789 N N . ASN A 1 99 ? 27.608 2.474 -33.453 1.00 95.69 99 ASN A N 1
ATOM 790 C CA . ASN A 1 99 ? 26.914 3.695 -33.051 1.00 95.69 99 ASN A CA 1
ATOM 791 C C . ASN A 1 99 ? 25.453 3.414 -32.686 1.00 95.69 99 ASN A C 1
ATOM 793 O O . ASN A 1 99 ? 24.984 3.868 -31.643 1.00 95.69 99 ASN A O 1
ATOM 797 N N . GLN A 1 100 ? 24.746 2.614 -33.486 1.00 96.50 100 GLN A N 1
ATOM 798 C CA . GLN A 1 100 ? 23.374 2.202 -33.181 1.00 96.50 100 GLN A CA 1
ATOM 799 C C . GLN A 1 100 ? 23.300 1.385 -31.887 1.00 96.50 100 GLN A C 1
ATOM 801 O O . GLN A 1 100 ? 22.419 1.630 -31.061 1.00 96.50 100 GLN A O 1
ATOM 806 N N . VAL A 1 101 ? 24.241 0.459 -31.668 1.00 97.19 101 VAL A N 1
ATOM 807 C CA . VAL A 1 101 ? 24.341 -0.295 -30.408 1.00 97.19 101 VAL A CA 1
ATOM 808 C C . VAL A 1 101 ? 24.556 0.654 -29.230 1.00 97.19 101 VAL A C 1
ATOM 810 O O . VAL A 1 101 ? 23.841 0.546 -28.240 1.00 97.19 101 VAL A O 1
ATOM 813 N N . SER A 1 102 ? 25.457 1.630 -29.357 1.00 97.81 102 SER A N 1
ATOM 814 C CA . SER A 1 102 ? 25.728 2.629 -28.314 1.00 97.81 102 SER A CA 1
ATOM 815 C C . SER A 1 102 ? 24.486 3.454 -27.944 1.00 97.81 102 SER A C 1
ATOM 817 O O . SER A 1 102 ? 24.191 3.649 -26.763 1.00 97.81 102 SER A O 1
ATOM 819 N N . VAL A 1 103 ? 23.702 3.887 -28.940 1.00 97.56 103 VAL A N 1
ATOM 820 C CA . VAL A 1 103 ? 22.434 4.604 -28.709 1.00 97.56 103 VAL A CA 1
ATOM 821 C C . VAL A 1 103 ? 21.447 3.729 -27.934 1.00 97.56 103 VAL A C 1
ATOM 823 O O . VAL A 1 103 ? 20.913 4.162 -26.912 1.00 97.56 103 VAL A O 1
ATOM 826 N N . VAL A 1 104 ? 21.250 2.481 -28.366 1.00 97.75 104 VAL A N 1
ATOM 827 C CA . VAL A 1 104 ? 20.337 1.540 -27.699 1.00 97.75 104 VAL A CA 1
ATOM 828 C C . VAL A 1 104 ? 20.801 1.225 -26.273 1.00 97.75 104 VAL A C 1
ATOM 830 O O . VAL A 1 104 ? 19.985 1.164 -25.354 1.00 97.75 104 VAL A O 1
ATOM 833 N N . GLU A 1 105 ? 22.102 1.059 -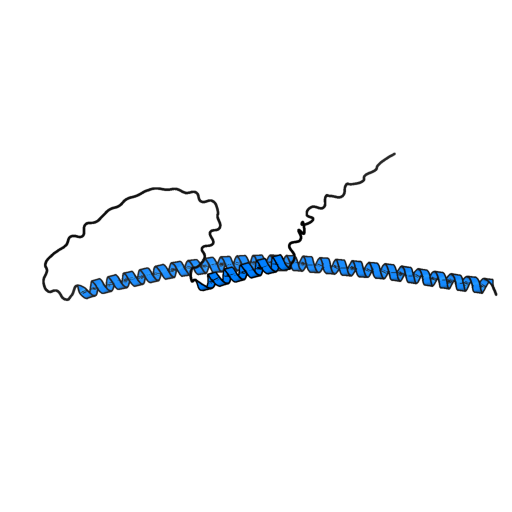26.043 1.00 97.44 105 GLU A N 1
ATOM 834 C CA . GLU A 1 105 ? 22.661 0.845 -24.704 1.00 97.44 105 GLU A CA 1
ATOM 835 C C . GLU A 1 105 ? 22.393 2.037 -23.776 1.00 97.44 105 GLU A C 1
ATOM 837 O O . GLU A 1 105 ? 21.991 1.848 -22.622 1.00 97.44 105 GLU A O 1
ATOM 842 N N . ALA A 1 106 ? 22.559 3.265 -24.276 1.00 96.50 106 ALA A N 1
ATOM 843 C CA . ALA A 1 106 ? 22.263 4.478 -23.522 1.00 96.50 106 ALA A CA 1
ATOM 844 C C . ALA A 1 106 ? 20.770 4.583 -23.162 1.00 96.50 106 ALA A C 1
ATOM 846 O O . ALA A 1 106 ? 20.434 4.896 -22.014 1.00 96.50 106 ALA A O 1
ATOM 847 N N . GLU A 1 107 ? 19.876 4.263 -24.102 1.00 97.44 107 GLU A N 1
ATOM 848 C CA . GLU A 1 107 ? 18.428 4.215 -23.865 1.00 97.44 107 GLU A CA 1
ATOM 849 C C . GLU A 1 107 ? 18.066 3.171 -22.802 1.00 97.44 107 GLU A C 1
ATOM 851 O O . GLU A 1 107 ? 17.373 3.493 -21.834 1.00 97.44 107 GLU A O 1
ATOM 856 N N . ILE A 1 108 ? 18.610 1.952 -22.899 1.00 97.62 108 ILE A N 1
ATOM 857 C CA . ILE A 1 108 ? 18.387 0.884 -21.911 1.00 97.62 108 ILE A CA 1
ATOM 858 C C . ILE A 1 108 ? 18.831 1.329 -20.514 1.00 97.62 108 ILE A C 1
ATOM 860 O O . ILE A 1 108 ? 18.131 1.087 -19.525 1.00 97.62 108 ILE A O 1
ATOM 864 N N . LEU A 1 109 ? 19.993 1.976 -20.399 1.00 97.56 109 LEU A N 1
ATOM 865 C CA . LEU A 1 109 ? 20.490 2.472 -19.116 1.00 97.56 109 LEU A CA 1
ATOM 866 C C . LEU A 1 109 ? 19.578 3.555 -18.534 1.00 97.56 109 LEU A C 1
ATOM 868 O O . LEU A 1 109 ? 19.271 3.513 -17.336 1.00 97.56 109 LEU A O 1
ATOM 872 N N . HIS A 1 110 ? 19.125 4.489 -19.371 1.00 97.31 110 HIS A N 1
ATOM 873 C CA . HIS A 1 110 ? 18.202 5.545 -18.970 1.00 97.31 110 HIS A CA 1
ATOM 874 C C . HIS A 1 110 ? 16.860 4.968 -18.500 1.00 97.31 110 HIS A C 1
ATOM 876 O O . HIS A 1 110 ? 16.428 5.239 -17.375 1.00 97.31 110 HIS A O 1
ATOM 882 N N . GLU A 1 111 ? 16.235 4.104 -19.299 1.00 97.44 111 GLU A N 1
ATOM 883 C CA . GLU A 1 111 ? 14.976 3.444 -18.951 1.00 97.44 111 GLU A CA 1
ATOM 884 C C . GLU A 1 111 ? 15.115 2.597 -17.682 1.00 97.44 111 GLU A C 1
ATOM 886 O O . GLU A 1 111 ? 14.272 2.668 -16.785 1.00 97.44 111 GLU A O 1
ATOM 891 N N . SER A 1 112 ? 16.216 1.855 -17.535 1.00 97.19 112 SER A N 1
ATOM 892 C CA . SER A 1 112 ? 16.509 1.074 -16.329 1.00 97.19 112 SER A CA 1
ATOM 893 C C . SER A 1 112 ? 16.586 1.951 -15.075 1.00 97.19 112 SER A C 1
ATOM 895 O O . SER A 1 112 ? 16.092 1.562 -14.010 1.00 97.19 112 SER A O 1
ATOM 897 N N . ALA A 1 113 ? 17.188 3.138 -15.174 1.00 97.06 113 ALA A N 1
ATOM 898 C CA . ALA A 1 113 ? 17.245 4.093 -14.072 1.00 97.06 113 ALA A CA 1
ATOM 899 C C . ALA A 1 113 ? 15.852 4.649 -13.731 1.00 97.06 113 ALA A C 1
ATOM 901 O O . ALA A 1 113 ? 15.479 4.698 -12.554 1.00 97.06 113 ALA A O 1
ATOM 902 N N . MET A 1 114 ? 15.055 4.990 -14.745 1.00 97.25 114 MET A N 1
ATOM 903 C CA . MET A 1 114 ? 13.687 5.481 -14.564 1.00 97.25 114 MET A CA 1
ATOM 904 C C . MET A 1 114 ? 12.769 4.424 -13.943 1.00 97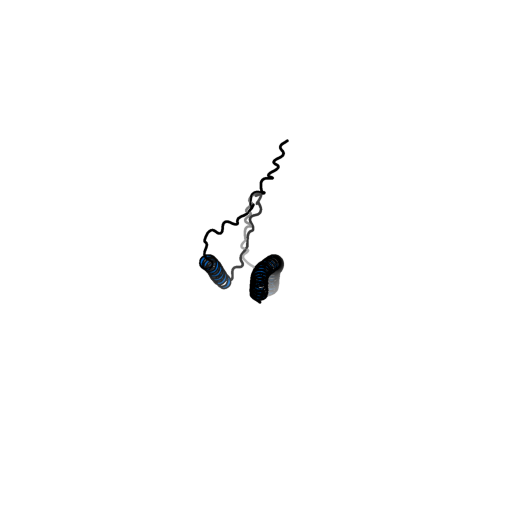.25 114 MET A C 1
ATOM 906 O O . MET A 1 114 ? 11.997 4.734 -13.032 1.00 97.25 114 MET A O 1
ATOM 910 N N . LEU A 1 115 ? 12.899 3.160 -14.355 1.00 97.94 115 LEU A N 1
ATOM 911 C CA . LEU A 1 115 ? 12.176 2.036 -13.759 1.00 97.94 115 LEU A CA 1
ATOM 912 C C . LEU A 1 115 ? 12.561 1.841 -12.291 1.00 97.94 115 LEU A C 1
ATOM 914 O O . LEU A 1 115 ? 11.680 1.708 -11.443 1.00 97.94 115 LEU A O 1
ATOM 918 N N . ARG A 1 116 ? 13.858 1.891 -11.961 1.00 98.12 116 ARG A N 1
ATOM 919 C CA . ARG A 1 116 ? 14.328 1.825 -10.567 1.00 98.12 116 ARG A CA 1
ATOM 920 C C . ARG A 1 116 ? 13.742 2.950 -9.715 1.00 98.12 116 ARG A C 1
ATOM 922 O O . ARG A 1 116 ? 13.271 2.695 -8.607 1.00 98.12 116 ARG A O 1
ATOM 929 N N . TYR A 1 117 ? 13.711 4.173 -10.240 1.00 97.31 117 TYR A N 1
ATOM 930 C CA . TYR A 1 117 ? 13.089 5.309 -9.562 1.00 97.31 117 TYR A CA 1
ATOM 931 C C . TYR A 1 117 ? 11.578 5.107 -9.351 1.00 97.31 117 TYR A C 1
ATOM 933 O O . TYR A 1 117 ? 11.065 5.325 -8.250 1.00 97.31 117 TYR A O 1
ATOM 941 N N . ALA A 1 118 ? 10.861 4.651 -10.380 1.00 97.12 118 ALA A N 1
ATOM 942 C CA . ALA A 1 118 ? 9.430 4.377 -10.295 1.00 97.12 118 ALA A CA 1
ATOM 943 C C . ALA A 1 118 ? 9.116 3.283 -9.260 1.00 97.12 118 ALA A C 1
ATOM 945 O O . ALA A 1 118 ? 8.200 3.456 -8.453 1.00 97.12 118 ALA A O 1
ATOM 946 N N . ILE A 1 119 ? 9.907 2.204 -9.227 1.00 97.69 119 ILE A N 1
ATOM 947 C CA . ILE A 1 119 ? 9.791 1.130 -8.230 1.00 97.69 119 ILE A CA 1
ATOM 948 C C . ILE A 1 119 ? 9.978 1.694 -6.821 1.00 97.69 119 ILE A C 1
ATOM 950 O O . ILE A 1 119 ? 9.088 1.531 -5.989 1.00 97.69 119 ILE A O 1
ATOM 954 N N . ALA A 1 120 ? 11.060 2.437 -6.567 1.00 97.69 120 ALA A N 1
ATOM 955 C CA . ALA A 1 120 ? 11.320 3.030 -5.253 1.00 97.69 120 ALA A CA 1
ATOM 956 C C . ALA A 1 120 ? 10.166 3.937 -4.785 1.00 97.69 120 ALA A C 1
ATOM 958 O O . ALA A 1 120 ? 9.790 3.956 -3.609 1.00 97.69 120 ALA A O 1
ATOM 959 N N . ARG A 1 121 ? 9.547 4.673 -5.715 1.00 98.00 121 ARG A N 1
ATOM 960 C CA . ARG A 1 121 ? 8.379 5.506 -5.421 1.00 98.00 121 ARG A CA 1
ATOM 961 C C . ARG A 1 121 ? 7.149 4.667 -5.055 1.00 98.00 121 ARG A C 1
ATOM 963 O O . ARG A 1 121 ? 6.445 5.017 -4.108 1.00 98.00 121 ARG A O 1
ATOM 970 N N . VAL A 1 122 ? 6.893 3.568 -5.766 1.00 98.06 122 VAL A N 1
ATOM 971 C CA . VAL A 1 122 ? 5.799 2.630 -5.457 1.00 98.06 122 VAL A CA 1
ATOM 972 C C . VAL A 1 122 ? 6.008 1.964 -4.099 1.00 98.06 122 VAL A C 1
ATOM 974 O O . VAL A 1 122 ? 5.062 1.882 -3.317 1.00 98.06 122 VAL A O 1
ATOM 977 N N . GLU A 1 123 ? 7.230 1.547 -3.781 1.00 97.88 123 GLU A N 1
ATOM 978 C CA . GLU A 1 123 ? 7.561 0.958 -2.480 1.00 97.88 123 GLU A CA 1
ATOM 979 C C . GLU A 1 123 ? 7.311 1.942 -1.341 1.00 97.88 123 GLU A C 1
ATOM 981 O O . GLU A 1 123 ? 6.616 1.613 -0.382 1.00 97.88 123 GLU A O 1
ATOM 986 N N . LYS A 1 124 ? 7.737 3.198 -1.499 1.00 98.00 124 LYS A N 1
ATOM 987 C CA . LYS A 1 124 ? 7.445 4.250 -0.520 1.00 98.00 124 LYS A CA 1
ATOM 988 C C . LYS A 1 124 ? 5.940 4.429 -0.284 1.00 98.00 124 LYS A C 1
ATOM 990 O O . LYS A 1 124 ? 5.505 4.595 0.860 1.00 98.00 124 LYS A O 1
ATOM 995 N N . TYR A 1 125 ? 5.131 4.411 -1.346 1.00 97.81 125 TYR A N 1
ATOM 996 C CA . TYR A 1 125 ? 3.673 4.487 -1.209 1.00 97.81 125 TYR A CA 1
ATOM 997 C C . TYR A 1 125 ? 3.089 3.251 -0.527 1.00 97.81 125 TYR A C 1
ATOM 999 O O . TYR A 1 125 ? 2.216 3.399 0.331 1.00 97.81 125 TYR A O 1
ATOM 1007 N N . ARG A 1 126 ? 3.569 2.051 -0.876 1.00 98.12 126 ARG A N 1
ATOM 1008 C CA . ARG A 1 126 ? 3.168 0.794 -0.235 1.00 98.12 126 ARG A CA 1
ATOM 1009 C C . ARG A 1 126 ? 3.414 0.862 1.269 1.00 98.12 126 ARG A C 1
ATOM 1011 O O . ARG A 1 126 ? 2.477 0.639 2.028 1.00 98.12 126 ARG A O 1
ATOM 1018 N N . ASP A 1 127 ? 4.617 1.243 1.682 1.00 97.94 127 ASP A N 1
ATOM 1019 C CA . ASP A 1 127 ? 5.012 1.286 3.092 1.00 97.94 127 ASP A CA 1
ATOM 1020 C C . ASP A 1 127 ? 4.199 2.339 3.866 1.00 97.94 127 ASP A C 1
ATOM 1022 O O . ASP A 1 127 ? 3.715 2.093 4.973 1.00 97.94 127 ASP A O 1
ATOM 1026 N N . THR A 1 128 ? 3.956 3.504 3.251 1.00 97.38 128 THR A N 1
ATOM 1027 C CA . THR A 1 128 ? 3.103 4.551 3.839 1.00 97.38 128 THR A CA 1
ATOM 1028 C C . THR A 1 128 ? 1.666 4.061 4.029 1.00 97.38 128 THR A C 1
ATOM 1030 O O . THR A 1 128 ? 1.075 4.269 5.090 1.00 97.38 128 THR A O 1
ATOM 1033 N N . ARG A 1 129 ? 1.093 3.393 3.018 1.00 98.12 129 ARG A N 1
ATOM 1034 C CA . ARG A 1 129 ? -0.263 2.832 3.090 1.00 98.12 129 ARG A CA 1
ATOM 1035 C C . ARG A 1 129 ? -0.360 1.780 4.188 1.00 98.12 129 ARG A C 1
ATOM 1037 O O . ARG A 1 129 ? -1.278 1.830 4.999 1.00 98.12 129 ARG A O 1
ATOM 1044 N N . GLU A 1 130 ? 0.607 0.875 4.234 1.00 98.38 130 GLU A N 1
ATOM 1045 C CA . GLU A 1 130 ? 0.671 -0.205 5.214 1.00 98.38 130 GLU A CA 1
ATOM 1046 C C . GLU A 1 130 ? 0.780 0.336 6.651 1.00 98.38 130 GLU A C 1
ATOM 1048 O O . GLU A 1 130 ? 0.131 -0.166 7.568 1.00 98.38 130 GLU A O 1
ATOM 1053 N N . HIS A 1 131 ? 1.554 1.404 6.865 1.00 98.19 131 HIS A N 1
ATOM 1054 C CA . HIS A 1 131 ? 1.639 2.064 8.167 1.00 98.19 131 HIS A CA 1
ATOM 1055 C C . HIS A 1 131 ? 0.297 2.674 8.603 1.00 98.19 131 HIS A C 1
ATOM 1057 O O . HIS A 1 131 ? -0.119 2.514 9.753 1.00 98.19 131 HIS A O 1
ATOM 1063 N N . VAL A 1 132 ? -0.405 3.347 7.685 1.00 98.19 132 VAL A N 1
ATOM 1064 C CA . VAL A 1 132 ? -1.731 3.922 7.960 1.00 98.19 132 VAL A CA 1
ATOM 1065 C C . VAL A 1 132 ? -2.751 2.828 8.272 1.00 98.19 132 VAL A C 1
ATOM 1067 O O . VAL A 1 132 ? -3.495 2.963 9.242 1.00 98.19 132 VAL A O 1
ATOM 1070 N N . GLU A 1 133 ? -2.762 1.743 7.500 1.00 98.38 133 GLU A N 1
ATOM 1071 C CA . GLU A 1 133 ? -3.667 0.606 7.691 1.00 98.38 133 GLU A CA 1
ATOM 1072 C C . GLU A 1 133 ? -3.469 -0.048 9.062 1.00 98.38 133 GLU A C 1
ATOM 1074 O O . GLU A 1 133 ? -4.425 -0.162 9.828 1.00 98.38 133 GLU A O 1
ATOM 1079 N N . ARG A 1 134 ? -2.219 -0.361 9.438 1.00 98.44 134 ARG A N 1
ATOM 1080 C CA . ARG A 1 134 ? -1.901 -0.898 10.774 1.00 98.44 134 ARG A CA 1
ATOM 1081 C C . ARG A 1 134 ? -2.354 0.024 11.900 1.00 98.44 134 ARG A C 1
ATOM 1083 O O . ARG A 1 134 ? -2.812 -0.448 12.940 1.00 98.44 134 ARG A O 1
ATOM 1090 N N . ARG A 1 135 ? -2.209 1.340 11.720 1.00 98.56 135 ARG A N 1
ATOM 1091 C CA . ARG A 1 135 ? -2.633 2.322 12.723 1.00 98.56 135 ARG A CA 1
ATOM 1092 C C . ARG A 1 135 ? -4.150 2.323 12.895 1.00 98.56 135 ARG A C 1
ATOM 1094 O O . ARG A 1 135 ? -4.612 2.305 14.032 1.00 98.56 135 ARG A O 1
ATOM 1101 N N . LEU A 1 136 ? -4.902 2.328 11.795 1.00 98.31 136 LEU A N 1
ATOM 1102 C CA . LEU A 1 136 ? -6.368 2.290 11.830 1.00 98.31 136 LEU A CA 1
ATOM 1103 C C . LEU A 1 136 ? -6.883 0.979 12.431 1.00 98.31 136 LEU A C 1
ATOM 1105 O O . LEU A 1 136 ? -7.765 1.008 13.281 1.00 98.31 136 LEU A O 1
ATOM 1109 N N . ASP A 1 137 ? -6.290 -0.152 12.058 1.00 98.56 137 ASP A N 1
ATOM 1110 C CA . ASP A 1 137 ? -6.620 -1.464 12.620 1.00 98.56 137 ASP A CA 1
ATOM 1111 C C . ASP A 1 137 ? -6.359 -1.521 14.138 1.00 98.56 137 ASP A C 1
ATOM 1113 O O . ASP A 1 137 ? -7.190 -1.995 14.913 1.00 98.56 137 ASP A O 1
ATOM 1117 N N . CYS A 1 138 ? -5.238 -0.955 14.597 1.00 98.38 138 CYS A N 1
ATOM 1118 C CA . CYS A 1 138 ? -4.941 -0.841 16.025 1.00 98.38 138 CYS A CA 1
ATOM 1119 C C . CYS A 1 138 ? -5.977 0.017 16.768 1.00 98.38 138 CYS A C 1
ATOM 1121 O O . CYS A 1 138 ? -6.485 -0.403 17.808 1.00 98.38 138 CYS A O 1
ATOM 1123 N N . GLN A 1 139 ? -6.327 1.181 16.214 1.00 98.56 139 GLN A N 1
ATOM 1124 C CA . GLN A 1 139 ? -7.342 2.069 16.787 1.00 98.56 139 GLN A CA 1
ATOM 1125 C C . GLN A 1 139 ? -8.709 1.389 16.860 1.00 98.56 139 GLN A C 1
ATOM 1127 O O . GLN A 1 139 ? -9.347 1.420 17.908 1.00 98.56 139 GLN A O 1
ATOM 1132 N N . TYR A 1 140 ? -9.119 0.712 15.786 1.00 98.56 140 TYR A N 1
ATOM 1133 C CA . TYR A 1 140 ? -10.377 -0.023 15.743 1.00 98.56 140 TYR A CA 1
ATOM 1134 C C . TYR A 1 140 ? -10.424 -1.124 16.807 1.00 98.56 140 TYR A C 1
ATOM 1136 O O . TYR A 1 140 ? -11.378 -1.204 17.581 1.00 98.56 140 TYR A O 1
ATOM 1144 N N . ARG A 1 141 ? -9.365 -1.940 16.915 1.00 98.50 141 ARG A N 1
ATOM 1145 C CA . ARG A 1 141 ? -9.277 -2.963 17.967 1.00 98.50 141 ARG A CA 1
ATOM 1146 C C . ARG A 1 141 ? -9.353 -2.361 19.366 1.00 98.50 141 ARG A C 1
ATOM 1148 O O . ARG A 1 141 ? -10.029 -2.924 20.223 1.00 98.50 141 ARG A O 1
ATOM 1155 N N . GLN A 1 142 ? -8.668 -1.244 19.604 1.00 98.62 142 GLN A N 1
ATOM 1156 C CA . GLN A 1 142 ? -8.681 -0.572 20.900 1.00 98.62 142 GLN A CA 1
ATOM 1157 C C . GLN A 1 142 ? -10.075 -0.037 21.248 1.00 98.62 142 GLN A C 1
ATOM 1159 O O . GLN A 1 142 ? -10.521 -0.208 22.380 1.00 98.62 142 GLN A O 1
ATOM 1164 N N . GLU A 1 143 ? -10.773 0.570 20.289 1.00 98.62 143 GLU A N 1
ATOM 1165 C CA . GLU A 1 143 ? -12.129 1.089 20.479 1.00 98.62 143 GLU A CA 1
ATOM 1166 C C . GLU A 1 143 ? -13.122 -0.035 20.792 1.00 98.62 143 GLU A C 1
ATOM 1168 O O . GLU A 1 143 ? -13.879 0.060 21.760 1.00 98.62 143 GLU A O 1
ATOM 1173 N N . VAL A 1 144 ? -13.059 -1.142 20.044 1.00 98.62 144 VAL A N 1
ATOM 1174 C CA . VAL A 1 144 ? -13.878 -2.335 20.306 1.00 98.62 144 VAL A CA 1
ATOM 1175 C C . VAL A 1 144 ? -13.582 -2.908 21.693 1.00 98.62 144 VAL A C 1
ATOM 1177 O O . VAL A 1 144 ? -14.512 -3.181 22.451 1.00 98.62 144 VAL A O 1
ATOM 1180 N N . ALA A 1 145 ? -12.305 -3.059 22.057 1.00 98.69 145 ALA A N 1
ATOM 1181 C CA . ALA A 1 145 ? -11.913 -3.579 23.365 1.00 98.69 145 ALA A CA 1
ATOM 1182 C C . ALA A 1 145 ? -12.409 -2.680 24.508 1.00 98.69 145 ALA A C 1
ATOM 1184 O O . ALA A 1 145 ? -12.987 -3.177 25.470 1.00 98.69 145 ALA A O 1
ATOM 1185 N N . HIS A 1 146 ? -12.247 -1.362 24.379 1.00 98.56 146 HIS A N 1
ATOM 1186 C CA . HIS A 1 146 ? -12.703 -0.398 25.377 1.00 98.56 146 HIS A CA 1
ATOM 1187 C C . HIS A 1 146 ? -14.232 -0.393 25.525 1.00 98.56 146 HIS A C 1
ATOM 1189 O O . HIS A 1 146 ? -14.750 -0.354 26.642 1.00 98.56 146 HIS A O 1
ATOM 1195 N N . ALA A 1 147 ? -14.973 -0.452 24.414 1.00 98.69 147 ALA A N 1
ATOM 1196 C CA . ALA A 1 147 ? -16.431 -0.519 24.443 1.00 98.69 147 ALA A CA 1
ATOM 1197 C C . ALA A 1 147 ? -16.928 -1.797 25.138 1.00 98.69 147 ALA A C 1
ATOM 1199 O O . ALA A 1 147 ? -17.840 -1.736 25.966 1.00 98.69 147 ALA A O 1
ATOM 1200 N N . LEU A 1 148 ? -16.301 -2.941 24.842 1.00 98.62 148 LEU A N 1
ATOM 1201 C CA . LEU A 1 148 ? -16.611 -4.214 25.493 1.00 98.62 148 LEU A CA 1
ATOM 1202 C C . LEU A 1 148 ? -16.287 -4.186 26.988 1.00 98.62 148 LEU A C 1
ATOM 1204 O O . LEU A 1 148 ? -17.116 -4.608 27.788 1.00 98.62 148 LEU A O 1
ATOM 1208 N N . ASP A 1 149 ? -15.127 -3.658 27.370 1.00 98.69 149 ASP A N 1
ATOM 1209 C CA . ASP A 1 149 ? -14.713 -3.539 28.771 1.00 98.69 149 ASP A CA 1
ATOM 1210 C C . ASP A 1 149 ? -15.662 -2.637 29.575 1.00 98.69 149 ASP A C 1
ATOM 1212 O O . ASP A 1 149 ? -16.153 -3.016 30.642 1.00 98.69 149 ASP A O 1
ATOM 1216 N N . THR A 1 150 ? -16.026 -1.486 29.001 1.00 98.62 150 THR A N 1
ATOM 1217 C CA . THR A 1 150 ? -17.011 -0.565 29.584 1.00 98.62 150 THR A CA 1
ATOM 1218 C C . THR A 1 150 ? -18.357 -1.262 29.781 1.00 98.62 150 THR A C 1
ATOM 1220 O O . THR A 1 150 ? -18.967 -1.173 30.850 1.00 98.62 150 THR A O 1
ATOM 1223 N N . TYR A 1 151 ? -18.824 -1.987 28.760 1.00 98.50 151 TYR A N 1
ATOM 1224 C CA . TYR A 1 151 ? -20.082 -2.718 28.827 1.00 98.50 151 TYR A CA 1
ATOM 1225 C C . TYR A 1 151 ? -20.047 -3.807 29.905 1.00 98.50 151 TYR A C 1
ATOM 1227 O O . TYR A 1 151 ? -20.935 -3.842 30.758 1.00 98.50 151 TYR A O 1
ATOM 1235 N N . LEU A 1 152 ? -19.015 -4.653 29.921 1.00 98.44 152 LEU A N 1
ATOM 1236 C CA . LEU A 1 152 ? -18.876 -5.736 30.897 1.00 98.44 152 LEU A CA 1
ATOM 1237 C C . LEU A 1 152 ? -18.789 -5.200 32.326 1.00 98.44 152 LEU A C 1
ATOM 1239 O O . LEU A 1 152 ? -19.487 -5.708 33.203 1.00 98.44 152 LEU A O 1
ATOM 1243 N N . THR A 1 153 ? -18.029 -4.126 32.542 1.00 98.38 153 THR A N 1
ATOM 1244 C CA . THR A 1 153 ? -17.946 -3.446 33.840 1.00 98.38 153 THR A CA 1
ATOM 1245 C C . THR A 1 153 ? -19.314 -2.924 34.282 1.00 98.38 153 THR A C 1
ATOM 1247 O O . THR A 1 153 ? -19.711 -3.120 35.432 1.00 98.38 153 THR A O 1
ATOM 1250 N N . SER A 1 154 ? -20.088 -2.315 33.375 1.00 98.31 154 SER A N 1
ATOM 1251 C CA . SER A 1 154 ? -21.435 -1.826 33.700 1.00 98.31 154 SER A CA 1
ATOM 1252 C C . SER A 1 154 ? -22.407 -2.958 34.065 1.00 98.31 154 SER A C 1
ATOM 1254 O O . SER A 1 154 ? -23.198 -2.826 35.003 1.00 98.31 154 SER A O 1
ATOM 1256 N N . VAL A 1 155 ? -22.323 -4.098 33.367 1.00 98.25 155 VAL A N 1
ATOM 1257 C CA . VAL A 1 155 ? -23.131 -5.290 33.659 1.00 98.25 155 VAL A CA 1
ATOM 1258 C C . VAL A 1 155 ? -22.751 -5.860 35.021 1.00 98.25 155 VAL A C 1
ATOM 1260 O O . VAL A 1 155 ? -23.631 -6.088 35.847 1.00 98.25 155 VAL A O 1
ATOM 1263 N N . GLN A 1 156 ? -21.456 -6.026 35.294 1.00 97.56 156 GLN A N 1
ATOM 1264 C CA . GLN A 1 156 ? -20.963 -6.525 36.578 1.00 97.56 156 GLN A CA 1
ATOM 1265 C C . GLN A 1 156 ? -21.419 -5.645 37.744 1.00 97.56 156 GLN A C 1
ATOM 1267 O O . GLN A 1 156 ? -21.944 -6.164 38.725 1.00 97.56 156 GLN A O 1
ATOM 1272 N N . GLN A 1 157 ? -21.299 -4.320 37.628 1.00 97.44 157 GLN A N 1
ATOM 1273 C CA . GLN A 1 157 ? -21.778 -3.388 38.654 1.00 97.44 157 GLN A CA 1
ATOM 1274 C C . GLN A 1 157 ? -23.279 -3.541 38.917 1.00 97.44 157 GLN A C 1
ATOM 1276 O O . GLN A 1 157 ? -23.709 -3.544 40.070 1.00 97.44 157 GLN A O 1
ATOM 1281 N N . ARG A 1 158 ? -24.087 -3.708 37.864 1.00 97.38 158 ARG A N 1
ATOM 1282 C CA . ARG A 1 158 ? -25.532 -3.919 37.999 1.00 97.38 158 ARG A CA 1
ATOM 1283 C C . ARG A 1 158 ? -25.859 -5.231 38.707 1.00 97.38 158 ARG A C 1
ATOM 1285 O O . ARG A 1 158 ? -26.763 -5.252 39.540 1.00 97.38 158 ARG A O 1
ATOM 1292 N N . GLU A 1 159 ? -25.155 -6.308 38.379 1.00 96.88 159 GLU A N 1
ATOM 1293 C CA . GLU A 1 159 ? -25.343 -7.608 39.029 1.00 96.88 159 GLU A CA 1
ATOM 1294 C C . GLU A 1 159 ? -24.900 -7.575 40.498 1.00 96.88 159 GLU A C 1
ATOM 1296 O O . GLU A 1 159 ? -25.633 -8.052 41.363 1.00 96.88 159 GLU A O 1
ATOM 1301 N N . HIS A 1 160 ? -23.775 -6.923 40.812 1.00 95.81 160 HIS A N 1
ATOM 1302 C CA . HIS A 1 160 ? -23.344 -6.706 42.196 1.00 95.81 160 HIS A CA 1
ATOM 1303 C C . HIS A 1 160 ? -24.374 -5.906 42.999 1.00 95.81 160 HIS A C 1
ATOM 1305 O O . HIS A 1 160 ? -24.780 -6.342 44.074 1.00 95.81 160 HIS A O 1
ATOM 1311 N N . ALA A 1 161 ? -24.875 -4.797 42.448 1.00 95.81 161 ALA A N 1
ATOM 1312 C CA . ALA A 1 161 ? -25.902 -3.993 43.106 1.00 95.81 161 ALA A CA 1
ATOM 1313 C C . ALA A 1 161 ? -27.198 -4.790 43.349 1.00 95.81 161 ALA A C 1
ATOM 1315 O O . ALA A 1 161 ? -27.816 -4.660 44.401 1.00 95.81 161 ALA A O 1
ATOM 1316 N N . ARG A 1 162 ? -27.606 -5.648 42.402 1.00 95.44 162 ARG A N 1
ATOM 1317 C CA . ARG A 1 162 ? -28.765 -6.546 42.566 1.00 95.44 162 ARG A CA 1
ATOM 1318 C C . ARG A 1 162 ? -28.552 -7.577 43.671 1.00 95.44 162 ARG A C 1
ATOM 1320 O O . ARG A 1 162 ? -29.465 -7.831 44.448 1.00 95.44 162 ARG A O 1
ATOM 1327 N N . ALA A 1 163 ? -27.371 -8.184 43.736 1.00 94.88 163 ALA A N 1
ATOM 1328 C CA . ALA A 1 163 ? -27.055 -9.146 44.785 1.00 94.88 163 ALA A CA 1
ATOM 1329 C C . ALA A 1 163 ? -27.087 -8.480 46.171 1.00 94.88 163 ALA A C 1
ATOM 1331 O O . ALA A 1 163 ? -27.674 -9.023 47.104 1.00 94.88 163 ALA A O 1
ATOM 1332 N N . GLU A 1 164 ? -26.528 -7.274 46.296 1.00 93.75 164 GLU A N 1
ATOM 1333 C CA . GLU A 1 164 ? -26.559 -6.502 47.541 1.00 93.75 164 GLU A CA 1
ATOM 1334 C C . GLU A 1 164 ? -27.983 -6.145 47.977 1.00 93.75 164 GLU A C 1
ATOM 1336 O O . GLU A 1 164 ? -28.312 -6.287 49.156 1.00 93.75 164 GLU A O 1
ATOM 1341 N N . THR A 1 165 ? -28.856 -5.727 47.052 1.00 93.00 165 THR A N 1
ATOM 1342 C CA . THR A 1 165 ? -30.249 -5.412 47.403 1.00 93.00 165 THR A CA 1
ATOM 1343 C C . THR A 1 165 ? -31.020 -6.644 47.870 1.00 93.00 165 THR A C 1
ATOM 1345 O O . THR A 1 165 ? -31.792 -6.530 48.822 1.00 93.00 165 THR A O 1
ATOM 1348 N N . ILE A 1 166 ? -30.792 -7.812 47.259 1.00 93.75 166 ILE A N 1
ATOM 1349 C CA . ILE A 1 166 ? -31.393 -9.085 47.691 1.00 93.75 166 ILE A CA 1
ATOM 1350 C C . ILE A 1 166 ? -30.925 -9.437 49.108 1.00 93.75 166 ILE A C 1
ATOM 1352 O O . ILE A 1 166 ? -31.756 -9.658 49.986 1.00 93.75 166 ILE A O 1
ATOM 1356 N N . ILE A 1 167 ? -29.613 -9.397 49.363 1.00 93.12 167 ILE A N 1
ATOM 1357 C CA . ILE A 1 167 ? -29.042 -9.698 50.687 1.00 93.12 167 ILE A CA 1
ATOM 1358 C C . ILE A 1 167 ? -29.606 -8.756 51.760 1.00 93.12 167 ILE A C 1
ATOM 1360 O O . ILE A 1 167 ? -29.921 -9.190 52.869 1.00 93.12 167 ILE A O 1
ATOM 1364 N N . MET A 1 168 ? -29.743 -7.463 51.453 1.00 90.88 168 MET A N 1
ATOM 1365 C CA . MET A 1 168 ? -30.346 -6.502 52.380 1.00 90.88 168 MET A CA 1
ATOM 1366 C C . MET A 1 168 ? -31.812 -6.847 52.666 1.00 90.88 168 MET A C 1
ATOM 1368 O O . MET A 1 168 ? -32.208 -6.863 53.828 1.00 90.88 168 MET A O 1
ATOM 1372 N N . GLN A 1 169 ? -32.611 -7.159 51.641 1.00 89.19 169 GLN A N 1
ATOM 1373 C CA . GLN A 1 169 ? -34.020 -7.529 51.816 1.00 89.19 169 GLN A CA 1
ATOM 1374 C C . GLN A 1 169 ? -34.198 -8.784 52.675 1.00 89.19 169 GLN A C 1
ATOM 1376 O O . GLN A 1 169 ? -35.045 -8.779 53.566 1.00 89.19 169 GLN A O 1
ATOM 1381 N N . GLU A 1 170 ? -33.381 -9.817 52.464 1.00 87.38 170 GLU A N 1
ATOM 1382 C CA . GLU A 1 170 ? -33.412 -11.041 53.275 1.00 87.38 170 GLU A CA 1
ATOM 1383 C C . GLU A 1 170 ? -33.065 -10.764 54.744 1.00 87.38 170 GLU A C 1
ATOM 1385 O O . GLU A 1 170 ? -33.721 -11.286 55.644 1.00 87.38 170 GLU A O 1
ATOM 1390 N N . ARG A 1 171 ? -32.094 -9.879 55.012 1.00 86.06 171 ARG A N 1
ATOM 1391 C CA . ARG A 1 171 ? -31.741 -9.471 56.384 1.00 86.06 171 ARG A CA 1
ATOM 1392 C C . ARG A 1 171 ? -32.838 -8.686 57.098 1.00 86.06 171 ARG A C 1
ATOM 1394 O O . ARG A 1 171 ? -32.907 -8.758 58.316 1.00 86.06 171 ARG A O 1
ATOM 1401 N N . TYR A 1 172 ? -33.663 -7.927 56.379 1.00 78.12 172 TYR A N 1
ATOM 1402 C CA . TYR A 1 172 ? -34.785 -7.190 56.974 1.00 78.12 172 TYR A CA 1
ATOM 1403 C C . TYR A 1 172 ? -36.019 -8.065 57.241 1.00 78.12 172 TYR A C 1
ATOM 1405 O O . TYR A 1 172 ? -36.917 -7.631 57.960 1.00 78.12 172 TYR A O 1
ATOM 1413 N N . GLN A 1 173 ? -36.092 -9.260 56.649 1.00 72.69 173 GLN A N 1
ATOM 1414 C CA . GLN A 1 173 ? -37.213 -10.193 56.810 1.00 72.69 173 GLN A CA 1
ATOM 1415 C C . GLN A 1 173 ? -36.965 -11.287 57.864 1.00 72.69 173 GLN A C 1
ATOM 1417 O O . GLN A 1 173 ? -37.887 -12.052 58.151 1.00 72.69 173 GLN A O 1
ATOM 1422 N N . SER A 1 174 ? -35.757 -11.357 58.435 1.00 64.00 174 SER A N 1
ATOM 1423 C CA . SER A 1 174 ? -35.375 -12.287 59.508 1.00 64.00 174 SER A CA 1
ATOM 1424 C C . SER A 1 174 ? -35.310 -11.607 60.869 1.00 64.00 174 SER A C 1
ATOM 1426 O O . SER A 1 174 ? -35.408 -12.370 61.857 1.00 64.00 174 SER A O 1
#

Secondary structure (DSSP, 8-state):
------PPPPP-TT--------HHHHHHHHHHHHHHHHHHTTS----------------------PPP----------TTSHHHHHHHHHHHHHHHHHHHHHHHHHHHHHHHHHHHHHHHHHHHHHHHHHHHHHHHHHHHHHHHHHHHHHHHHHHHHHHHHHHHHHHHHHHHH-

Sequence (174 aa):
MRIVLESPCPPSYYRISNKPYGFDSLVSEMNSLVKNLNIFSKNGRGFVMRVSEYAETESEEEEEEEEPCHICTSCNDDDDLYPMINVNHKTLIEEDVTNQVSVVEAEILHESAMLRYAIARVEKYRDTREHVERRLDCQYRQEVAHALDTYLTSVQQREHARAETIIMQERYQS